Protein AF-A0A8J8TGJ8-F1 (afdb_monomer_lite)

Radius of gyration: 13.61 Å; chains: 1; bounding box: 27×21×36 Å

Structure (mmCIF, N/CA/C/O backbone):
data_AF-A0A8J8TGJ8-F1
#
_entry.id   AF-A0A8J8TGJ8-F1
#
loop_
_atom_site.group_PDB
_atom_site.id
_atom_site.type_symbol
_atom_site.label_atom_id
_atom_site.label_alt_id
_atom_site.label_comp_id
_atom_site.label_asym_id
_atom_site.label_entity_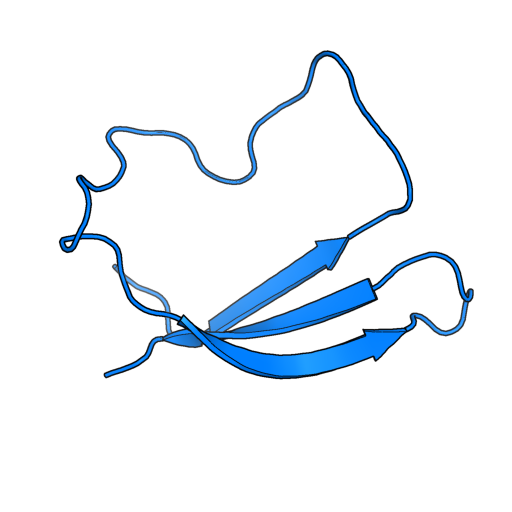id
_atom_site.label_seq_id
_atom_site.pdbx_PDB_ins_code
_atom_site.Cartn_x
_atom_site.Cartn_y
_atom_site.Cartn_z
_atom_site.occupancy
_atom_site.B_iso_or_equiv
_atom_site.auth_seq_id
_atom_site.auth_comp_id
_atom_site.auth_asym_id
_atom_site.auth_atom_id
_atom_site.pdbx_PDB_model_num
ATOM 1 N N . ASP A 1 1 ? 4.022 -5.491 -16.050 1.00 75.44 1 ASP A N 1
ATOM 2 C CA . ASP A 1 1 ? 4.153 -5.766 -14.599 1.00 75.44 1 ASP A CA 1
ATOM 3 C C . ASP A 1 1 ? 3.494 -7.074 -14.237 1.00 75.44 1 ASP A C 1
ATOM 5 O O . ASP A 1 1 ? 2.407 -7.347 -14.744 1.00 75.44 1 ASP A O 1
ATOM 9 N N . LEU A 1 2 ? 4.155 -7.852 -13.383 1.00 88.81 2 LEU A N 1
ATOM 10 C CA . LEU A 1 2 ? 3.765 -9.208 -12.990 1.00 88.81 2 LEU A CA 1
ATOM 11 C C . LEU A 1 2 ? 3.204 -9.217 -11.561 1.00 88.81 2 LEU A C 1
ATOM 13 O O . LEU A 1 2 ? 3.791 -9.798 -10.654 1.00 88.81 2 LEU A O 1
ATOM 17 N N . TYR A 1 3 ? 2.093 -8.515 -11.359 1.00 93.38 3 TYR A N 1
ATOM 18 C CA . TYR A 1 3 ? 1.347 -8.520 -10.104 1.00 93.38 3 TYR A CA 1
ATOM 19 C C . TYR A 1 3 ? -0.139 -8.269 -10.376 1.00 93.38 3 TYR A C 1
ATOM 21 O O . TYR A 1 3 ? -0.494 -7.569 -11.329 1.00 93.38 3 TYR A O 1
ATOM 29 N N . ASP A 1 4 ? -0.987 -8.783 -9.488 1.00 95.50 4 ASP A N 1
ATOM 30 C CA . ASP A 1 4 ? -2.437 -8.552 -9.504 1.00 95.50 4 ASP A CA 1
ATOM 31 C C . ASP A 1 4 ? -2.894 -7.652 -8.345 1.00 95.50 4 ASP A C 1
ATOM 33 O O . ASP A 1 4 ? -3.904 -6.948 -8.442 1.00 95.50 4 ASP A O 1
ATOM 37 N N . GLU A 1 5 ? -2.138 -7.646 -7.245 1.00 96.44 5 GLU A N 1
ATOM 38 C CA . GLU A 1 5 ? -2.481 -6.969 -5.997 1.00 96.44 5 GLU A CA 1
ATOM 39 C C . GLU A 1 5 ? -1.230 -6.433 -5.293 1.00 96.44 5 GLU A C 1
ATOM 41 O O . GLU A 1 5 ? -0.172 -7.063 -5.312 1.00 96.44 5 GLU A O 1
ATOM 46 N N . ILE A 1 6 ? -1.371 -5.278 -4.642 1.00 96.81 6 ILE A N 1
ATOM 47 C CA . ILE A 1 6 ? -0.364 -4.682 -3.765 1.00 96.81 6 ILE A CA 1
ATOM 4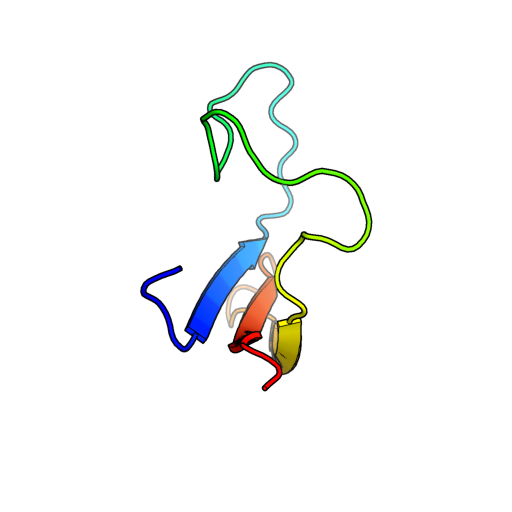8 C C . ILE A 1 6 ? -1.013 -4.425 -2.404 1.00 96.81 6 ILE A C 1
ATOM 50 O O . ILE A 1 6 ? -2.078 -3.812 -2.316 1.00 96.81 6 ILE A O 1
ATOM 54 N N . ARG A 1 7 ? -0.348 -4.868 -1.334 1.00 97.19 7 ARG A N 1
ATOM 55 C CA . ARG A 1 7 ? -0.744 -4.605 0.054 1.00 97.19 7 ARG A CA 1
ATOM 56 C C . ARG A 1 7 ? 0.300 -3.715 0.713 1.00 97.19 7 ARG A C 1
ATOM 58 O O . ARG A 1 7 ? 1.468 -4.088 0.762 1.00 97.19 7 ARG A O 1
ATOM 65 N N . LEU A 1 8 ? -0.120 -2.555 1.205 1.00 97.00 8 LEU A N 1
ATOM 66 C CA . LEU A 1 8 ? 0.749 -1.574 1.855 1.00 97.00 8 LEU A CA 1
ATOM 67 C C . LEU A 1 8 ? 0.314 -1.372 3.303 1.00 97.00 8 LEU A C 1
ATOM 69 O O . LEU A 1 8 ? -0.877 -1.252 3.582 1.00 97.00 8 LEU A O 1
ATOM 73 N N . THR A 1 9 ? 1.284 -1.279 4.207 1.00 97.19 9 THR A N 1
ATOM 74 C CA . THR A 1 9 ? 1.062 -0.822 5.582 1.00 97.19 9 THR A CA 1
ATOM 75 C C . THR A 1 9 ? 1.751 0.519 5.751 1.00 97.19 9 THR A C 1
ATOM 77 O O . THR A 1 9 ? 2.953 0.635 5.520 1.00 97.19 9 THR A O 1
ATOM 80 N N . VAL A 1 10 ? 0.988 1.532 6.145 1.00 96.81 10 VAL A N 1
ATOM 81 C CA . VAL A 1 10 ? 1.502 2.865 6.449 1.00 96.81 10 VAL A CA 1
ATOM 82 C C . VAL A 1 10 ? 1.607 2.999 7.961 1.00 96.81 10 VAL A C 1
ATOM 84 O O . VAL A 1 10 ? 0.590 3.036 8.654 1.00 96.81 10 VAL A O 1
ATOM 87 N N . SER A 1 11 ? 2.837 3.072 8.463 1.00 96.00 11 SER A N 1
ATOM 88 C CA . SER A 1 11 ? 3.122 3.367 9.869 1.00 96.00 11 SER A CA 1
ATOM 89 C C . SER A 1 11 ? 3.200 4.886 10.099 1.00 96.00 11 SER A C 1
ATOM 91 O O . SER A 1 11 ? 3.585 5.622 9.186 1.00 96.00 11 SER A O 1
ATOM 93 N N . PRO A 1 12 ? 2.926 5.391 11.316 1.00 95.69 12 PRO A N 1
ATOM 94 C CA . PRO A 1 12 ? 2.894 6.820 11.615 1.00 95.69 12 PRO A CA 1
ATOM 95 C C . PRO A 1 12 ? 4.315 7.318 11.920 1.00 95.69 12 PRO A C 1
ATOM 97 O O . PRO A 1 12 ? 4.611 7.826 13.000 1.00 95.69 12 PRO A O 1
ATOM 100 N N . ARG A 1 13 ? 5.244 7.069 10.993 1.00 94.25 13 ARG A N 1
ATOM 101 C CA . ARG A 1 13 ? 6.676 7.332 11.152 1.00 94.25 13 ARG A CA 1
ATOM 102 C C . ARG A 1 13 ? 7.219 8.004 9.903 1.00 94.25 13 ARG A C 1
ATOM 104 O O . ARG A 1 13 ? 6.926 7.584 8.789 1.00 94.25 13 ARG A O 1
ATOM 111 N N . ILE A 1 14 ? 8.053 9.016 10.110 1.00 93.81 14 ILE A N 1
ATOM 112 C CA . ILE A 1 14 ? 8.753 9.718 9.038 1.00 93.81 14 ILE A CA 1
ATOM 113 C C . ILE A 1 14 ? 10.231 9.376 9.153 1.00 93.81 14 ILE A C 1
ATOM 115 O O . ILE A 1 14 ? 10.868 9.657 10.168 1.00 93.81 14 ILE A O 1
ATOM 119 N N . PHE A 1 15 ? 10.771 8.775 8.100 1.00 91.38 15 PHE A N 1
ATOM 120 C CA . PHE A 1 15 ? 12.196 8.508 7.975 1.00 91.38 15 PHE A CA 1
ATOM 121 C C . PHE A 1 15 ? 12.777 9.499 6.966 1.00 91.38 15 PHE A C 1
ATOM 123 O O . PHE A 1 15 ? 12.410 9.476 5.796 1.00 91.38 15 PHE A O 1
ATOM 130 N N . GLY A 1 16 ? 13.653 10.400 7.427 1.00 89.00 16 GLY A N 1
ATOM 131 C CA . GLY A 1 16 ? 14.259 11.437 6.577 1.00 89.00 16 GLY A CA 1
ATOM 132 C C . GLY A 1 16 ? 15.272 10.901 5.557 1.00 89.00 16 GLY A C 1
ATOM 133 O O . GLY A 1 16 ? 15.535 11.551 4.553 1.00 89.00 16 GLY A O 1
ATOM 134 N N . ASN A 1 17 ? 15.821 9.708 5.798 1.00 90.12 17 ASN A N 1
ATOM 135 C CA . ASN A 1 17 ? 16.640 8.960 4.850 1.00 90.12 17 ASN A CA 1
ATOM 136 C C . ASN A 1 17 ? 16.299 7.471 4.995 1.00 90.12 17 ASN A C 1
ATOM 138 O O . ASN A 1 17 ? 16.410 6.920 6.091 1.00 90.12 17 ASN A O 1
ATOM 142 N N . GLY A 1 18 ? 15.837 6.842 3.918 1.00 87.56 18 GLY A N 1
ATOM 143 C CA . GLY A 1 18 ? 15.344 5.471 3.933 1.00 87.56 18 GLY A CA 1
ATOM 144 C C . GLY A 1 18 ? 15.300 4.853 2.541 1.00 87.56 18 GLY A C 1
ATOM 145 O O . GLY A 1 18 ? 15.495 5.525 1.529 1.00 87.56 18 GLY A O 1
ATOM 146 N N . VAL A 1 19 ? 15.048 3.548 2.499 1.00 91.00 19 VAL A N 1
ATOM 147 C CA . VAL A 1 19 ? 14.935 2.795 1.246 1.00 91.00 19 VAL A CA 1
ATOM 148 C C . VAL A 1 19 ? 13.515 2.945 0.699 1.00 91.00 19 VAL A C 1
ATOM 150 O O . VAL A 1 19 ? 12.542 2.726 1.419 1.00 91.00 19 VAL A O 1
ATOM 153 N N . SER A 1 20 ? 13.397 3.327 -0.574 1.00 91.56 20 SER A N 1
ATOM 154 C CA . SER A 1 20 ? 12.108 3.417 -1.272 1.00 91.56 20 SER A CA 1
ATOM 155 C C . SER A 1 20 ? 11.467 2.036 -1.449 1.00 91.56 20 SER A C 1
ATOM 157 O O . SER A 1 20 ? 12.166 1.062 -1.719 1.00 91.56 20 SER A O 1
ATOM 159 N N . PHE A 1 21 ? 10.133 1.970 -1.369 1.00 90.50 21 PHE A N 1
ATOM 160 C CA . PHE A 1 21 ? 9.345 0.757 -1.631 1.00 90.50 21 PHE A CA 1
ATOM 161 C C . PHE A 1 21 ? 9.579 0.193 -3.041 1.00 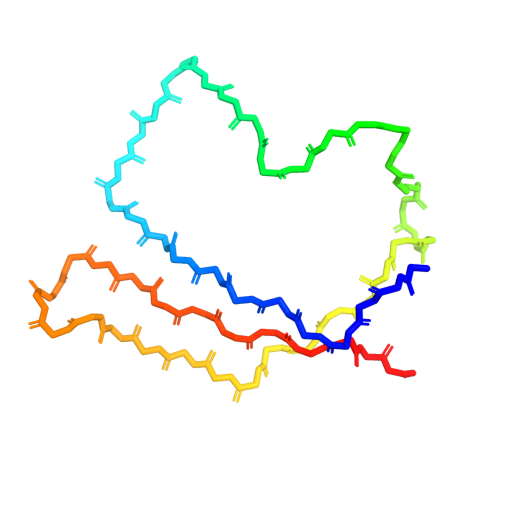90.50 21 PHE A C 1
ATOM 163 O O . PHE A 1 21 ? 9.662 -1.018 -3.220 1.00 90.50 21 PHE A O 1
ATOM 170 N N . ALA A 1 22 ? 9.696 1.079 -4.030 1.00 90.50 22 ALA A N 1
ATOM 171 C CA . ALA A 1 22 ? 9.986 0.728 -5.412 1.00 90.50 22 ALA A CA 1
ATOM 172 C C . ALA A 1 22 ? 11.215 1.505 -5.896 1.00 90.50 22 ALA A C 1
ATOM 174 O O . ALA A 1 22 ? 11.370 2.695 -5.600 1.00 90.50 22 ALA A O 1
ATOM 175 N N . GLN A 1 23 ? 12.086 0.817 -6.630 1.00 90.50 23 GLN A N 1
ATOM 176 C CA . GLN A 1 23 ? 13.305 1.350 -7.237 1.00 90.50 23 GLN A CA 1
ATOM 177 C C . GLN A 1 23 ? 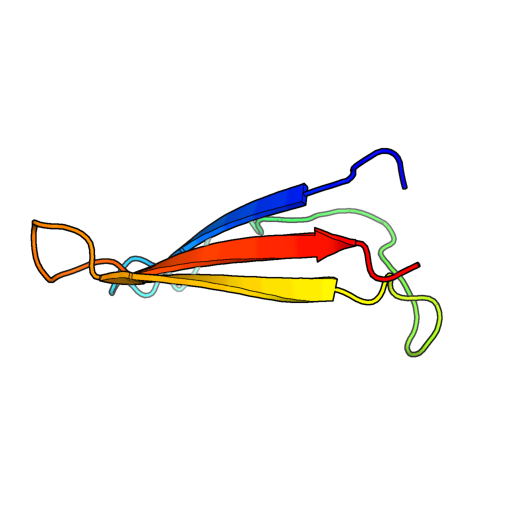13.430 0.837 -8.679 1.00 90.50 23 GLN A C 1
ATOM 179 O O . GLN A 1 23 ? 12.886 -0.217 -9.006 1.00 90.50 23 GLN A O 1
ATOM 184 N N . GLY A 1 24 ? 14.155 1.572 -9.523 1.00 91.38 24 GLY A N 1
ATOM 185 C CA . GLY A 1 24 ?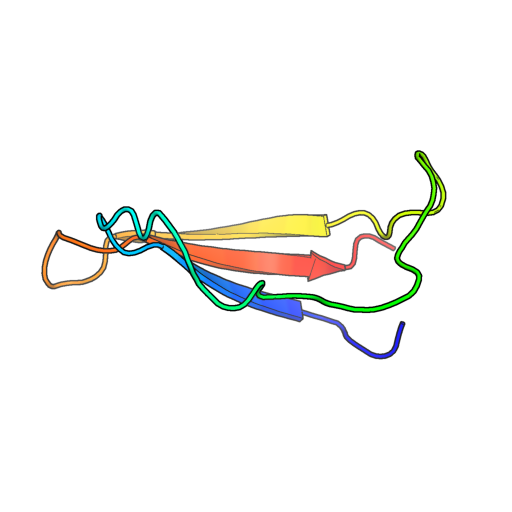 14.386 1.245 -10.934 1.00 91.38 24 GLY A CA 1
ATOM 186 C C . GLY A 1 24 ? 13.946 2.368 -11.874 1.00 91.38 24 GLY A C 1
ATOM 187 O O . GLY A 1 24 ? 13.671 3.478 -11.423 1.00 91.38 24 GLY A O 1
ATOM 188 N N . GLU A 1 25 ? 13.860 2.054 -13.170 1.00 92.38 25 GLU A N 1
ATOM 189 C CA . GLU A 1 25 ? 13.512 3.011 -14.239 1.00 92.38 25 GLU A CA 1
ATOM 190 C C . GLU A 1 25 ? 12.119 3.647 -14.060 1.00 92.38 25 GLU A C 1
ATOM 192 O O . GLU A 1 25 ? 11.885 4.777 -14.482 1.00 92.38 25 GLU A O 1
ATOM 197 N N . GLY A 1 26 ? 11.196 2.949 -13.391 1.00 91.50 26 GLY A N 1
ATOM 198 C CA . GLY A 1 26 ? 9.847 3.449 -13.122 1.00 91.50 26 GLY A CA 1
ATOM 199 C C . GLY A 1 26 ? 8.983 3.585 -14.381 1.00 91.50 26 GLY A C 1
ATOM 200 O O . GLY A 1 26 ? 9.211 2.921 -15.389 1.00 91.50 26 GLY A O 1
ATOM 201 N N . TYR A 1 27 ? 7.954 4.430 -14.295 1.00 92.06 27 TYR A N 1
ATOM 202 C CA . TYR A 1 27 ? 7.023 4.723 -15.391 1.00 92.06 27 TYR A CA 1
ATOM 203 C C . TYR A 1 27 ? 6.896 6.234 -15.567 1.00 92.06 27 TYR A C 1
ATOM 205 O O . TYR A 1 27 ? 6.981 6.984 -14.591 1.00 92.06 27 TYR A O 1
ATOM 213 N N . ILE A 1 2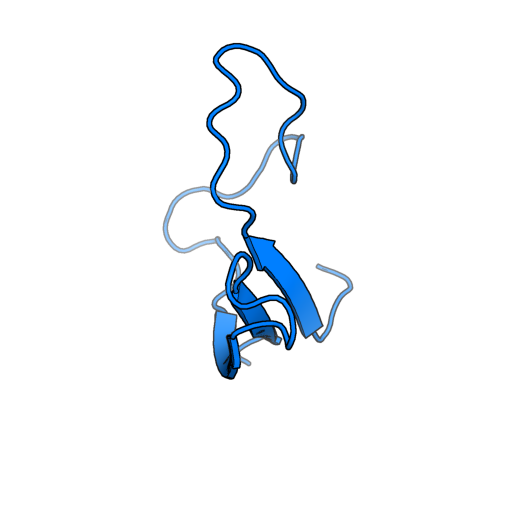8 ? 6.624 6.683 -16.792 1.00 91.81 28 ILE A N 1
ATOM 214 C CA . ILE A 1 28 ? 6.442 8.103 -17.099 1.00 91.81 28 ILE A CA 1
ATOM 215 C C . ILE A 1 28 ? 4.945 8.407 -17.209 1.00 91.81 28 ILE A C 1
ATOM 217 O O . ILE A 1 28 ? 4.254 7.932 -18.106 1.00 91.81 28 ILE A O 1
ATOM 221 N N . GLY A 1 29 ? 4.429 9.230 -16.293 1.00 87.25 29 GLY A N 1
ATOM 222 C CA . GLY A 1 29 ? 3.061 9.753 -16.351 1.00 87.25 29 GLY A CA 1
ATOM 223 C C . GLY A 1 29 ? 1.987 8.665 -16.485 1.00 87.25 29 GLY A C 1
ATOM 224 O O . GLY A 1 29 ? 1.776 7.865 -15.572 1.00 87.25 29 GLY A O 1
ATOM 225 N N . ASN A 1 30 ? 1.294 8.658 -17.626 1.00 88.94 30 ASN A N 1
ATOM 226 C CA . ASN A 1 30 ? 0.167 7.760 -17.900 1.00 88.94 30 ASN A CA 1
ATOM 227 C C . ASN A 1 30 ? 0.571 6.309 -18.194 1.00 88.94 30 ASN A C 1
ATOM 229 O O . ASN A 1 30 ? -0.306 5.448 -18.185 1.00 88.94 30 ASN A O 1
ATOM 233 N N . ASP A 1 31 ? 1.861 6.037 -18.413 1.00 89.12 31 ASP A N 1
ATOM 234 C CA . ASP A 1 31 ? 2.371 4.670 -18.585 1.00 89.12 31 ASP A CA 1
ATOM 235 C C . ASP A 1 31 ? 2.404 3.907 -17.254 1.00 89.12 31 ASP A C 1
ATOM 237 O O . ASP A 1 31 ? 2.615 2.693 -17.226 1.00 89.12 31 ASP A O 1
ATOM 241 N N . SER A 1 32 ? 2.196 4.615 -16.138 1.00 92.44 32 SER A N 1
ATOM 242 C CA . SER A 1 32 ? 2.112 3.996 -14.824 1.00 92.44 32 SER A CA 1
ATOM 243 C C . SER A 1 32 ? 0.880 3.090 -14.714 1.00 92.44 32 SER A C 1
ATOM 245 O O . SER A 1 32 ? -0.223 3.457 -15.139 1.00 92.44 32 SER A O 1
ATOM 247 N N . PRO A 1 33 ? 1.033 1.894 -14.122 1.00 91.44 33 PRO A N 1
ATOM 248 C CA . PRO A 1 33 ? -0.085 0.993 -13.927 1.00 91.44 33 PRO A CA 1
ATOM 249 C C . PRO A 1 33 ? -1.110 1.627 -12.986 1.00 91.44 33 PRO A C 1
ATOM 251 O O . PRO A 1 33 ? -0.791 2.078 -11.884 1.00 91.44 33 PRO A O 1
ATOM 254 N N . LYS A 1 34 ? -2.372 1.635 -13.416 1.00 94.50 34 LYS A N 1
ATOM 255 C CA . LYS A 1 34 ? -3.471 2.138 -12.596 1.00 94.50 34 LYS A CA 1
ATOM 256 C C . LYS A 1 34 ? -3.821 1.118 -11.521 1.00 94.50 34 LYS A C 1
ATOM 258 O O . LYS A 1 34 ? -3.923 -0.080 -11.784 1.00 94.50 34 LYS A O 1
ATOM 263 N N . LEU A 1 35 ? -4.033 1.608 -10.308 1.00 95.31 35 LEU A N 1
ATOM 264 C CA . LEU A 1 35 ? -4.402 0.805 -9.151 1.00 95.31 35 LEU A CA 1
ATOM 265 C C . LEU A 1 35 ? -5.761 1.258 -8.629 1.00 95.31 35 LEU A C 1
ATOM 267 O O . LEU A 1 35 ? -6.023 2.453 -8.506 1.00 95.31 35 LEU A O 1
ATOM 271 N N . ARG A 1 36 ? -6.605 0.296 -8.263 1.00 97.56 36 ARG A N 1
ATOM 272 C CA . ARG A 1 36 ? -7.881 0.544 -7.594 1.00 97.56 36 ARG A CA 1
ATOM 273 C C . ARG A 1 36 ? -7.761 0.146 -6.131 1.00 97.56 36 ARG A C 1
ATOM 275 O O . ARG A 1 36 ? -7.439 -1.007 -5.847 1.00 97.56 36 ARG A O 1
ATOM 282 N N . LEU A 1 37 ? -8.045 1.071 -5.215 1.00 97.94 37 LEU A N 1
ATOM 283 C CA . LEU A 1 37 ? -8.183 0.749 -3.794 1.00 97.94 37 LEU A CA 1
ATOM 284 C C . LEU A 1 37 ? -9.389 -0.181 -3.628 1.00 97.94 37 LEU A C 1
ATOM 286 O O . LEU A 1 37 ? -10.495 0.156 -4.056 1.00 97.94 37 LEU A O 1
ATOM 290 N N . VAL A 1 38 ? -9.166 -1.363 -3.063 1.00 98.31 38 VAL A N 1
ATOM 291 C CA . VAL A 1 38 ? -10.225 -2.361 -2.850 1.00 98.31 38 VAL A CA 1
ATOM 292 C C . VAL A 1 38 ? -10.554 -2.575 -1.384 1.00 98.31 38 VAL A C 1
ATOM 294 O O . VAL A 1 38 ? -11.660 -3.015 -1.094 1.00 98.31 38 VAL A O 1
ATOM 297 N N . ASP A 1 39 ? -9.628 -2.258 -0.481 1.00 98.12 39 ASP A N 1
ATOM 298 C CA . ASP A 1 39 ? -9.850 -2.336 0.959 1.00 98.12 39 ASP A CA 1
ATOM 299 C C . ASP A 1 39 ? -8.906 -1.385 1.706 1.00 98.12 39 ASP A C 1
ATOM 301 O O . ASP A 1 39 ? -7.783 -1.126 1.257 1.00 98.12 39 ASP A O 1
ATOM 305 N N . PHE A 1 40 ? -9.358 -0.888 2.855 1.00 97.81 40 PHE A N 1
ATOM 306 C CA . PHE A 1 40 ? -8.514 -0.206 3.825 1.00 97.81 40 PHE A CA 1
ATOM 307 C C . PHE A 1 40 ? -8.999 -0.498 5.243 1.00 97.81 40 PHE A C 1
ATOM 309 O O . PHE A 1 40 ? -10.199 -0.522 5.514 1.00 97.81 40 PHE A O 1
ATOM 316 N N . LYS A 1 41 ? -8.061 -0.663 6.174 1.00 97.75 41 LYS A N 1
ATOM 317 C CA . LYS A 1 41 ? -8.392 -0.812 7.591 1.00 97.75 41 LYS A CA 1
ATOM 318 C C . LYS A 1 41 ? -7.346 -0.174 8.486 1.00 97.75 41 LYS A C 1
ATOM 320 O O . LYS A 1 41 ? -6.154 -0.190 8.176 1.00 97.75 41 LYS A O 1
ATOM 325 N N . LEU A 1 42 ? -7.798 0.337 9.626 1.00 97.56 42 LEU A N 1
ATOM 326 C CA . LEU A 1 42 ? -6.904 0.655 10.730 1.00 97.56 42 LEU A CA 1
ATOM 327 C C . LEU A 1 42 ? -6.449 -0.663 11.372 1.00 97.56 42 LEU A C 1
ATOM 329 O O . LEU A 1 42 ? -7.256 -1.572 11.573 1.00 97.56 42 LEU A O 1
ATOM 333 N N . CYS A 1 43 ? -5.156 -0.781 11.655 1.00 94.19 43 CYS A N 1
ATOM 334 C CA . CYS A 1 43 ? -4.610 -1.894 12.419 1.00 94.19 43 CYS A CA 1
ATOM 335 C C . CYS A 1 43 ? -5.250 -1.931 13.814 1.00 94.19 43 CYS A C 1
ATOM 337 O O . CYS A 1 43 ? -5.601 -0.890 14.370 1.00 94.19 43 CYS A O 1
ATOM 339 N N . GLU A 1 44 ? -5.359 -3.118 14.409 1.00 94.00 44 GLU A N 1
ATOM 340 C CA . GLU A 1 44 ? -5.938 -3.312 15.748 1.00 94.00 44 GLU A CA 1
ATOM 341 C C . GLU A 1 44 ? -5.189 -2.517 16.829 1.00 94.00 44 GLU A C 1
ATOM 343 O O . GLU A 1 44 ? -5.773 -2.129 17.837 1.00 94.00 44 GLU A O 1
ATOM 348 N N . CYS A 1 45 ? -3.908 -2.207 16.595 1.00 90.50 45 CYS A N 1
ATOM 349 C CA . CYS A 1 45 ? -3.111 -1.357 17.477 1.00 90.50 45 CYS A CA 1
ATOM 350 C C . CYS A 1 45 ? -3.432 0.147 17.362 1.00 90.50 45 CYS A C 1
ATOM 352 O O . CYS A 1 45 ? -2.889 0.939 18.128 1.00 90.50 45 CYS A O 1
ATOM 354 N N . GLY A 1 46 ? -4.252 0.557 16.387 1.00 93.56 46 GLY A N 1
ATOM 355 C CA . GLY A 1 46 ? -4.669 1.941 16.148 1.00 93.56 46 GLY A CA 1
ATOM 356 C C . GLY A 1 46 ? -3.629 2.846 15.478 1.00 93.56 46 GLY A C 1
ATOM 357 O O . GLY A 1 46 ? -3.939 3.993 15.171 1.00 93.56 46 GLY A O 1
ATOM 358 N N . ASN A 1 47 ? -2.410 2.357 15.239 1.00 95.94 47 ASN A N 1
ATOM 359 C CA . ASN A 1 47 ? -1.295 3.198 14.794 1.00 95.94 47 ASN A CA 1
ATOM 360 C C . ASN A 1 47 ? -1.005 3.110 13.296 1.00 95.94 47 ASN A C 1
ATOM 362 O O . ASN A 1 47 ? -0.376 4.009 12.751 1.00 95.94 47 ASN A O 1
ATOM 366 N N . GLU A 1 48 ? -1.430 2.044 12.626 1.00 97.69 48 GLU A N 1
ATOM 367 C CA . GLU A 1 48 ? -1.061 1.786 11.234 1.00 97.69 48 GLU A CA 1
ATOM 368 C C . GLU A 1 48 ? -2.295 1.633 10.360 1.00 97.69 48 GLU A C 1
ATOM 370 O O . GLU A 1 48 ? -3.340 1.169 10.817 1.00 97.69 48 GLU A O 1
ATOM 375 N N . VAL A 1 49 ? -2.164 1.985 9.085 1.00 98.06 49 VAL A N 1
ATOM 376 C CA . VAL A 1 49 ? -3.224 1.807 8.092 1.00 98.06 49 VAL A CA 1
ATOM 377 C C . VAL A 1 49 ? -2.789 0.740 7.102 1.00 98.06 49 VAL A C 1
ATOM 379 O O . VAL A 1 49 ? -1.750 0.873 6.458 1.00 98.06 49 VAL A O 1
ATOM 382 N N . HIS A 1 50 ? -3.592 -0.309 6.959 1.00 97.81 50 HIS A N 1
ATOM 383 C CA . HIS A 1 50 ? -3.427 -1.301 5.905 1.00 97.81 50 HIS A CA 1
ATOM 384 C C . HIS A 1 50 ? -4.265 -0.902 4.694 1.00 97.81 50 HIS A C 1
ATOM 386 O O . HIS A 1 50 ? -5.443 -0.576 4.828 1.00 97.81 50 HIS A O 1
ATOM 392 N N . LEU A 1 51 ? -3.658 -0.960 3.515 1.00 98.25 51 LEU A N 1
ATOM 393 C CA . LEU A 1 51 ? -4.255 -0.623 2.229 1.00 98.25 51 LEU A CA 1
ATOM 394 C C . LEU A 1 51 ? -4.095 -1.813 1.286 1.00 98.25 51 LEU A C 1
ATOM 396 O O . LEU A 1 51 ? -3.001 -2.369 1.173 1.00 98.25 51 LEU A O 1
ATOM 400 N N . ILE A 1 52 ? -5.162 -2.178 0.580 1.00 98.19 52 ILE A N 1
ATOM 401 C CA . ILE A 1 52 ? -5.124 -3.204 -0.464 1.00 98.19 52 ILE A CA 1
ATOM 402 C C . ILE A 1 52 ? -5.535 -2.562 -1.783 1.00 98.19 52 ILE A C 1
ATOM 404 O O . ILE A 1 52 ? -6.643 -2.041 -1.922 1.00 98.19 52 ILE A O 1
ATOM 408 N N . TYR A 1 53 ? -4.645 -2.637 -2.765 1.00 98.06 53 TYR A N 1
ATOM 409 C CA . TYR A 1 53 ? -4.869 -2.175 -4.126 1.00 98.06 53 TYR A CA 1
ATOM 410 C C . TYR A 1 53 ? -4.842 -3.349 -5.090 1.00 98.06 53 TYR A C 1
ATOM 412 O O . TYR A 1 53 ? -3.967 -4.204 -4.994 1.00 98.06 53 TYR A O 1
ATOM 420 N N . LYS A 1 54 ? -5.743 -3.358 -6.070 1.00 97.75 54 LYS A N 1
ATOM 421 C CA . LYS A 1 54 ? -5.673 -4.283 -7.208 1.00 97.75 54 LYS A CA 1
ATOM 422 C C . LYS A 1 54 ? -5.313 -3.542 -8.478 1.00 97.75 54 LYS A C 1
ATOM 424 O O . LYS A 1 54 ? -5.706 -2.386 -8.652 1.00 97.75 54 LYS A O 1
ATOM 429 N N . LYS A 1 55 ? -4.597 -4.222 -9.371 1.00 95.25 55 LYS A N 1
ATOM 430 C CA . LYS A 1 55 ? -4.316 -3.706 -10.708 1.00 95.25 55 LYS A CA 1
ATOM 431 C C . LYS A 1 55 ? -5.636 -3.417 -11.422 1.00 95.25 55 LYS A C 1
ATOM 433 O O . LYS A 1 55 ? -6.528 -4.265 -11.465 1.00 95.25 55 LYS A O 1
ATOM 438 N N . GLN A 1 56 ? -5.774 -2.204 -11.935 1.00 90.12 56 GLN A N 1
ATOM 439 C CA . GLN A 1 56 ? -6.916 -1.813 -12.743 1.00 90.12 56 GLN A CA 1
ATOM 440 C C . GLN A 1 56 ? -6.636 -2.238 -14.185 1.00 90.12 56 GLN A C 1
ATOM 442 O O . GLN A 1 56 ? -5.644 -1.810 -14.776 1.00 90.12 56 GLN A O 1
ATOM 447 N N . SER A 1 57 ? -7.471 -3.150 -14.683 1.00 73.00 57 SER A N 1
ATOM 448 C CA . SER A 1 57 ? -7.443 -3.666 -16.056 1.00 73.00 57 SER A CA 1
ATOM 449 C C . SER A 1 57 ? -7.857 -2.606 -17.067 1.00 73.00 57 SER A C 1
ATOM 451 O O . SER A 1 57 ? -8.727 -1.773 -16.714 1.00 73.00 57 SER A O 1
#

pLDDT: mean 93.37, std 4.9, range [73.0, 98.31]

Foldseek 3Di:
DPDFKDKDKAFPDDDPDDDDPDDDPADDDPRHFDWDWDDWDQDPVNGMIITMIGTDD

Secondary structure (DSSP, 8-state):
---SEEEEEE-S---SS---SS-SS---GGGSPPEEEEEEEE-TTSS-EEEEEEE--

Sequence (57 aa):
DLYDEIRLTVSPRIFGNGVSFAQGEGYIGNDSPKLRLVDFKLCECGNEVHLIYKKQS